Protein AF-A0A015KQP0-F1 (afdb_monomer_lite)

Sequence (176 aa):
MLIIQNNLFIWSESSEKIISKKFNELVLMDYIWSFLEREWGNSADKSILDSQTKFDEVSNKVVKTLINAGGILNDLSGNEPIALPHTLWFGILDLAQNLIQRSSRIATYGLCYYLAIESLNKAPSSFIQFKSTELLLHLYNIDSEMFSMIEIDFDQYTQKLSENNLEDVLENFETY

pLDDT: mean 72.87, std 18.33, range [37.19, 95.5]

Structure (mmCIF, N/CA/C/O backbone):
data_AF-A0A015KQP0-F1
#
_entry.id   AF-A0A015KQP0-F1
#
loop_
_atom_site.group_PDB
_atom_site.id
_atom_site.type_symbol
_atom_site.label_atom_id
_atom_site.label_alt_id
_atom_site.label_comp_id
_atom_site.label_asym_id
_atom_site.label_entity_id
_atom_site.label_seq_id
_atom_site.pdbx_PDB_ins_code
_atom_site.Cartn_x
_atom_site.Cartn_y
_atom_site.Cartn_z
_atom_site.occupancy
_atom_site.B_iso_or_equiv
_atom_site.auth_seq_id
_atom_site.auth_comp_id
_atom_site.auth_asym_id
_atom_site.auth_atom_id
_atom_site.pdbx_PDB_model_num
ATOM 1 N N . MET A 1 1 ? -5.383 16.919 -2.495 1.00 61.22 1 MET A N 1
ATOM 2 C CA . MET A 1 1 ? -5.307 15.625 -1.782 1.00 61.22 1 MET A CA 1
ATOM 3 C C . MET A 1 1 ? -5.194 15.806 -0.267 1.00 61.22 1 MET A C 1
ATOM 5 O O . MET A 1 1 ? -6.119 15.410 0.427 1.00 61.22 1 MET A O 1
ATOM 9 N N . LEU A 1 2 ? -4.168 16.509 0.236 1.00 66.62 2 LEU A N 1
ATOM 10 C CA . LEU A 1 2 ? -3.979 16.784 1.676 1.00 66.62 2 LEU A CA 1
ATOM 11 C C . LEU A 1 2 ? -5.188 17.448 2.368 1.00 66.62 2 LEU A C 1
ATOM 13 O O . LEU A 1 2 ? -5.508 17.107 3.497 1.00 66.62 2 LEU A O 1
ATOM 17 N N . ILE A 1 3 ? -5.908 18.348 1.685 1.00 72.75 3 ILE A N 1
ATOM 18 C CA . ILE A 1 3 ? -7.107 19.009 2.241 1.00 72.75 3 ILE A CA 1
ATOM 19 C C . ILE A 1 3 ? -8.248 18.006 2.486 1.00 72.75 3 ILE A C 1
ATOM 21 O O . ILE A 1 3 ? -8.911 18.065 3.518 1.00 72.75 3 ILE A O 1
ATOM 25 N N . ILE A 1 4 ? -8.461 17.066 1.559 1.00 71.56 4 ILE A N 1
ATOM 26 C CA . ILE A 1 4 ? -9.509 16.039 1.675 1.00 71.56 4 ILE A CA 1
ATOM 27 C C . ILE A 1 4 ? -9.169 15.094 2.828 1.00 71.56 4 ILE A C 1
ATOM 29 O O . ILE A 1 4 ? -10.005 14.855 3.694 1.00 71.56 4 ILE A O 1
ATOM 33 N N . GLN A 1 5 ? -7.917 14.637 2.885 1.00 75.12 5 GLN A N 1
ATOM 34 C CA . GLN A 1 5 ? -7.402 13.826 3.984 1.00 75.12 5 GLN A CA 1
ATOM 35 C C . GLN A 1 5 ? -7.560 14.543 5.335 1.00 75.12 5 GLN A C 1
ATOM 37 O O . GLN A 1 5 ? -8.094 13.966 6.278 1.00 75.12 5 GLN A O 1
ATOM 42 N N . ASN A 1 6 ? -7.143 15.808 5.428 1.00 80.69 6 ASN A N 1
ATOM 43 C CA . ASN A 1 6 ? -7.242 16.603 6.650 1.00 80.69 6 ASN A CA 1
ATOM 44 C C . ASN A 1 6 ? -8.693 16.721 7.136 1.00 80.69 6 ASN A C 1
ATOM 46 O O . ASN A 1 6 ? -8.975 16.461 8.303 1.00 80.69 6 ASN A O 1
ATOM 50 N N . ASN A 1 7 ? -9.623 17.039 6.234 1.00 81.19 7 ASN A N 1
ATOM 51 C CA . ASN A 1 7 ? -11.040 17.150 6.575 1.00 81.19 7 ASN A CA 1
ATOM 52 C C . ASN A 1 7 ? -11.624 15.810 7.035 1.00 81.19 7 ASN A C 1
ATOM 54 O O . ASN A 1 7 ? -12.324 15.767 8.044 1.00 81.19 7 ASN A O 1
ATOM 58 N N . LEU A 1 8 ? -11.297 14.711 6.350 1.00 82.69 8 LEU A N 1
ATOM 59 C CA . LEU A 1 8 ? -11.762 13.380 6.736 1.00 82.69 8 LEU A CA 1
ATOM 60 C C . LEU A 1 8 ? -11.218 12.949 8.103 1.00 82.69 8 LEU A C 1
ATOM 62 O O . LEU A 1 8 ? -11.961 12.382 8.907 1.00 82.69 8 LEU A O 1
ATOM 66 N N . PHE A 1 9 ? -9.957 13.264 8.413 1.00 83.44 9 PHE A N 1
ATOM 67 C CA . PHE A 1 9 ? -9.409 13.011 9.743 1.00 83.44 9 PHE A CA 1
ATOM 68 C C . PHE A 1 9 ? -10.109 13.833 10.812 1.00 83.44 9 PHE A C 1
ATOM 70 O O . PHE A 1 9 ? -10.555 13.240 11.791 1.00 83.44 9 PHE A O 1
ATOM 77 N N . ILE A 1 10 ? -10.290 15.140 10.599 1.00 83.81 10 ILE A N 1
ATOM 78 C CA . ILE A 1 10 ? -11.032 16.006 11.525 1.00 83.81 10 ILE A CA 1
ATOM 79 C C . ILE A 1 10 ? -12.429 15.435 11.776 1.00 83.81 10 ILE A C 1
ATOM 81 O O . ILE A 1 10 ? -12.833 15.299 12.925 1.00 83.81 10 ILE A O 1
ATOM 85 N N . TRP A 1 11 ? -13.153 15.035 10.731 1.00 84.56 11 TRP A N 1
ATOM 86 C CA . TRP A 1 11 ? -14.498 14.471 10.869 1.00 84.56 11 TRP A CA 1
ATOM 87 C C . TRP A 1 11 ? -14.529 13.112 11.571 1.00 84.56 11 TRP A C 1
ATOM 89 O O . TRP A 1 11 ? -15.539 12.770 12.184 1.00 84.56 11 TRP A O 1
ATOM 99 N N . SER A 1 12 ? -13.451 12.332 11.483 1.00 85.38 12 SER A N 1
ATOM 100 C CA . SER A 1 12 ? -13.376 11.008 12.107 1.00 85.38 12 SER A CA 1
ATOM 101 C C . SER A 1 12 ? -12.821 11.001 13.533 1.00 85.38 12 SER A C 1
ATOM 103 O O . SER A 1 12 ? -13.163 10.117 14.320 1.00 85.38 12 SER A O 1
ATOM 105 N N . GLU A 1 13 ? -11.964 11.966 13.868 1.00 84.31 13 GLU A N 1
ATOM 106 C CA . GLU A 1 13 ? -11.242 12.046 15.142 1.00 84.31 13 GLU A CA 1
ATOM 107 C C . GLU A 1 13 ? -11.765 13.153 16.066 1.00 84.31 13 GLU A C 1
ATOM 109 O O . GLU A 1 13 ? -11.395 13.183 17.240 1.00 84.31 13 GLU A O 1
ATOM 114 N N . SER A 1 14 ? -12.645 14.039 15.581 1.00 82.94 14 SER A N 1
ATOM 115 C CA . SER A 1 14 ? -13.327 15.015 16.433 1.00 82.94 14 SER A CA 1
ATOM 116 C C . SER A 1 14 ? -14.170 14.328 17.509 1.00 82.94 14 SER A C 1
ATOM 118 O O . SER A 1 14 ? -14.595 13.178 17.373 1.00 82.94 14 SER A O 1
ATOM 120 N N . SER A 1 15 ? -14.464 15.060 18.584 1.00 73.31 15 SER A N 1
ATOM 121 C CA . SER A 1 15 ? -15.369 14.605 19.646 1.00 73.31 15 SER A CA 1
ATOM 122 C C . SER A 1 15 ? -16.755 14.220 19.120 1.00 73.31 15 SER A C 1
ATOM 124 O O . SER A 1 15 ? -17.385 13.319 19.668 1.00 73.31 15 SER A O 1
ATOM 126 N N . GLU A 1 16 ? -17.203 14.873 18.046 1.00 78.12 16 GLU A N 1
ATOM 127 C CA . GLU A 1 16 ? -18.484 14.619 17.384 1.00 78.12 16 GLU A CA 1
ATOM 128 C C . GLU A 1 16 ? -18.489 13.315 16.571 1.00 78.12 16 GLU A C 1
ATOM 130 O O . GLU A 1 16 ? -19.558 12.743 16.374 1.00 78.12 16 GLU A O 1
ATOM 135 N N . LYS A 1 17 ? -17.315 12.822 16.132 1.00 81.50 17 LYS A N 1
ATOM 136 C CA . LYS A 1 17 ? -17.145 11.604 15.310 1.00 81.50 17 LYS A CA 1
ATOM 137 C C . LYS A 1 17 ? -18.164 11.518 14.170 1.00 81.50 17 LYS A C 1
ATOM 139 O O . LYS A 1 17 ? -18.856 10.510 14.017 1.00 81.50 17 LYS A O 1
ATOM 144 N N . ILE A 1 18 ? -18.234 12.586 13.374 1.00 86.31 18 ILE A N 1
ATOM 145 C CA . ILE A 1 18 ? -19.171 12.758 12.250 1.00 86.31 18 ILE A CA 1
ATOM 146 C C . ILE A 1 18 ? -19.153 11.531 11.326 1.00 86.31 18 ILE A C 1
ATOM 148 O O . ILE A 1 18 ? -20.200 11.084 10.860 1.00 86.31 18 ILE A O 1
ATOM 152 N N . ILE A 1 19 ? -17.970 10.952 11.098 1.00 87.81 19 ILE A N 1
ATOM 153 C CA . ILE A 1 19 ? -17.812 9.663 10.419 1.00 87.81 19 ILE A CA 1
ATOM 154 C C . ILE A 1 19 ? -16.977 8.701 11.264 1.00 87.81 19 ILE A C 1
ATOM 156 O O . ILE A 1 19 ? -16.113 9.101 12.040 1.00 87.81 19 ILE A O 1
ATOM 160 N N . SER A 1 20 ? -17.184 7.395 11.092 1.00 87.81 20 SER A N 1
ATOM 161 C CA . SER A 1 20 ? -16.323 6.417 11.763 1.00 87.81 20 SER A CA 1
ATOM 162 C C . SER A 1 20 ? -14.916 6.405 11.150 1.00 87.81 20 SER A C 1
ATOM 164 O O . SER A 1 20 ? -14.760 6.498 9.932 1.00 87.81 20 SER A O 1
ATOM 166 N N . LYS A 1 21 ? -13.886 6.159 11.972 1.00 86.81 21 LYS A N 1
ATOM 167 C CA . LYS A 1 21 ? -12.508 5.931 11.494 1.00 86.81 21 LYS A CA 1
ATOM 168 C C . LYS A 1 21 ? -12.426 4.812 10.441 1.00 86.81 21 LYS A C 1
ATOM 170 O O . LYS A 1 21 ? -11.626 4.886 9.521 1.00 86.81 21 LYS A O 1
ATOM 175 N N . LYS A 1 22 ? -13.324 3.814 10.520 1.00 88.25 22 LYS A N 1
ATOM 176 C CA . LYS A 1 22 ? -13.441 2.742 9.512 1.00 88.25 22 LYS A CA 1
ATOM 177 C C . LYS A 1 22 ? -13.783 3.289 8.144 1.00 88.25 22 LYS A C 1
ATOM 179 O O . LYS A 1 22 ? -13.180 2.902 7.155 1.00 88.25 22 LYS A O 1
ATOM 184 N N . PHE A 1 23 ? -14.810 4.121 8.126 1.00 87.19 23 PHE A N 1
ATOM 185 C CA . PHE A 1 23 ? -15.341 4.677 6.906 1.00 87.19 23 PHE A CA 1
ATOM 186 C C . PHE A 1 23 ? -14.345 5.656 6.284 1.00 87.19 23 PHE A C 1
ATOM 188 O O . PHE A 1 23 ? -14.120 5.588 5.086 1.00 87.19 23 PHE A O 1
ATOM 195 N N . ASN A 1 24 ? -13.675 6.471 7.105 1.00 88.00 24 ASN A N 1
ATOM 196 C CA . ASN A 1 24 ? -12.580 7.331 6.654 1.00 88.00 24 ASN A CA 1
ATOM 197 C C . ASN A 1 24 ? -11.473 6.529 5.939 1.00 88.00 24 ASN A C 1
ATOM 199 O O . ASN A 1 24 ? -11.171 6.803 4.781 1.00 88.00 24 ASN A O 1
ATOM 203 N N . GLU A 1 25 ? -10.918 5.504 6.597 1.00 89.31 25 GLU A N 1
ATOM 204 C CA . GLU A 1 25 ? -9.845 4.684 6.012 1.00 89.31 25 GLU A CA 1
ATOM 205 C C . GLU A 1 25 ? -10.276 4.023 4.690 1.00 89.31 25 GLU A C 1
ATOM 207 O O . GLU A 1 25 ? -9.509 4.025 3.733 1.00 89.31 25 GLU A O 1
ATOM 212 N N . LEU A 1 26 ? -11.518 3.531 4.600 1.00 89.50 26 LEU A N 1
ATOM 213 C CA . LEU A 1 26 ? -12.058 2.949 3.365 1.00 89.50 26 LEU A CA 1
ATOM 214 C C . LEU A 1 26 ? -12.197 3.974 2.234 1.00 89.50 26 LEU A C 1
ATOM 216 O O . LEU A 1 26 ? -11.790 3.687 1.115 1.00 89.50 26 LEU A O 1
ATOM 220 N N . VAL A 1 27 ? -12.741 5.162 2.516 1.00 87.38 27 VAL A N 1
ATOM 221 C CA . VAL A 1 27 ? -12.906 6.227 1.511 1.00 87.38 27 VAL A CA 1
ATOM 222 C C . VAL A 1 27 ? -11.551 6.697 0.985 1.00 87.38 27 VAL A C 1
ATOM 224 O O . VAL A 1 27 ? -11.400 6.925 -0.214 1.00 87.38 27 VAL A O 1
ATOM 227 N N . LEU A 1 28 ? -10.555 6.825 1.866 1.00 87.44 28 LEU A N 1
ATOM 228 C CA . LEU A 1 28 ? -9.203 7.189 1.451 1.00 87.44 28 LEU A CA 1
ATOM 229 C C . LEU A 1 28 ? -8.576 6.104 0.572 1.00 87.44 28 LEU A C 1
ATOM 231 O O . LEU A 1 28 ? -8.013 6.441 -0.465 1.00 87.44 28 LEU A O 1
ATOM 235 N N . MET A 1 29 ? -8.713 4.828 0.937 1.00 89.94 29 MET A N 1
ATOM 236 C CA . MET A 1 29 ? -8.199 3.721 0.125 1.00 89.94 29 MET A CA 1
ATOM 237 C C . MET A 1 29 ? -8.863 3.627 -1.245 1.00 89.94 29 MET A C 1
ATOM 239 O O . MET A 1 29 ? -8.167 3.472 -2.242 1.00 89.94 29 MET A O 1
ATOM 243 N N . ASP A 1 30 ? -10.184 3.768 -1.306 1.00 87.62 30 ASP A N 1
ATOM 244 C CA . ASP A 1 30 ? -10.941 3.721 -2.559 1.00 87.62 30 ASP A CA 1
ATOM 245 C C . ASP A 1 30 ? -10.519 4.843 -3.519 1.00 87.62 30 ASP A C 1
ATOM 247 O O . ASP A 1 30 ? -10.274 4.613 -4.705 1.00 87.62 30 ASP A O 1
ATOM 251 N N . TYR A 1 31 ? -10.331 6.054 -2.985 1.00 85.19 31 TYR A N 1
ATOM 252 C CA . TYR A 1 31 ? -9.824 7.188 -3.752 1.00 85.19 31 TYR A CA 1
ATOM 253 C C . TYR A 1 31 ? -8.390 6.959 -4.250 1.00 85.19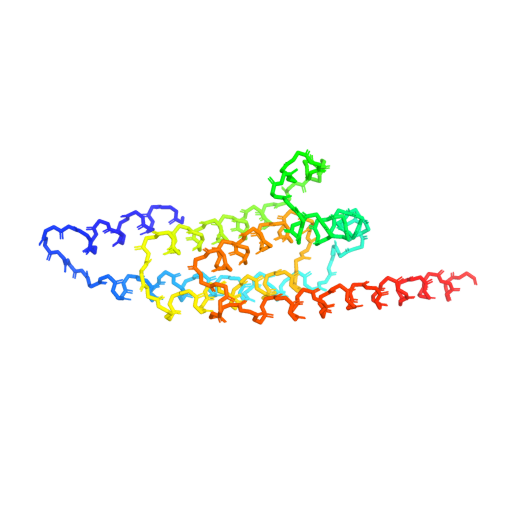 31 TYR A C 1
ATOM 255 O O . TYR A 1 31 ? -8.099 7.202 -5.422 1.00 85.19 31 TYR A O 1
ATOM 263 N N . ILE A 1 32 ? -7.500 6.496 -3.363 1.00 87.31 32 ILE A N 1
ATOM 264 C CA . ILE A 1 32 ? -6.099 6.181 -3.678 1.00 87.31 32 ILE A CA 1
ATOM 265 C C . ILE A 1 32 ? -6.026 5.158 -4.814 1.00 87.31 32 ILE A C 1
ATOM 267 O O . ILE A 1 32 ? -5.345 5.396 -5.813 1.00 87.31 32 ILE A O 1
ATOM 271 N N . TRP A 1 33 ? -6.760 4.055 -4.674 1.00 87.25 33 TRP A N 1
ATOM 272 C CA . TRP A 1 33 ? -6.776 2.966 -5.642 1.00 87.25 33 TRP A CA 1
ATOM 273 C C . TRP A 1 33 ? -7.322 3.422 -6.994 1.00 87.25 33 TRP A C 1
ATOM 275 O O . TRP A 1 33 ? -6.658 3.263 -8.015 1.00 87.25 33 TRP A O 1
ATOM 285 N N . SER A 1 34 ? -8.482 4.084 -6.993 1.00 84.31 34 SER A N 1
ATOM 286 C CA . SER A 1 34 ? -9.136 4.578 -8.212 1.00 84.31 34 SER A CA 1
ATOM 287 C C . SER A 1 34 ? -8.265 5.541 -9.014 1.00 84.31 34 SER A C 1
ATOM 289 O O . SER A 1 34 ? -8.389 5.625 -10.237 1.00 84.31 34 SER A O 1
ATOM 291 N N . PHE A 1 35 ? -7.426 6.328 -8.338 1.00 82.88 35 PHE A N 1
ATOM 292 C CA . PHE A 1 35 ? -6.498 7.223 -9.013 1.00 82.88 35 PHE A CA 1
ATOM 293 C C . PHE A 1 35 ? -5.334 6.447 -9.635 1.00 82.88 35 PHE A C 1
ATOM 295 O O . PHE A 1 35 ? -5.052 6.623 -10.819 1.00 82.88 35 PHE A O 1
ATOM 302 N N . LEU A 1 36 ? -4.675 5.584 -8.857 1.00 82.38 36 LEU A N 1
ATOM 303 C CA . LEU A 1 36 ? -3.500 4.854 -9.333 1.00 82.38 36 LEU A CA 1
ATOM 304 C C . LEU A 1 36 ? -3.829 3.863 -10.440 1.00 82.38 36 LEU A C 1
ATOM 306 O O . LEU A 1 36 ? -3.066 3.763 -11.393 1.00 82.38 36 LEU A O 1
ATOM 310 N N . GLU A 1 37 ? -4.993 3.223 -10.390 1.00 83.56 37 GLU A N 1
ATOM 311 C CA . GLU A 1 37 ? -5.466 2.357 -11.469 1.00 83.56 37 GLU A CA 1
ATOM 312 C C . GLU A 1 37 ? -5.521 3.089 -12.822 1.00 83.56 37 GLU A C 1
ATOM 314 O O . GLU A 1 37 ? -5.150 2.526 -13.852 1.00 83.56 37 GLU A O 1
ATOM 319 N N . ARG A 1 38 ? -5.904 4.374 -12.826 1.00 78.38 38 ARG A N 1
ATOM 320 C CA . ARG A 1 38 ? -5.912 5.202 -14.043 1.00 78.38 38 ARG A CA 1
ATOM 321 C C . ARG A 1 38 ? -4.508 5.577 -14.494 1.00 78.38 38 ARG A C 1
ATOM 323 O O . ARG A 1 38 ? -4.229 5.521 -15.686 1.00 78.38 38 ARG A O 1
ATOM 330 N N . GLU A 1 39 ? -3.641 5.971 -13.566 1.00 72.06 39 GLU A N 1
ATOM 331 C CA . GLU A 1 39 ? -2.263 6.348 -13.900 1.00 72.06 39 GLU A CA 1
ATOM 332 C C . GLU A 1 39 ? -1.460 5.157 -14.428 1.00 72.06 39 GLU A C 1
ATOM 334 O O . GLU A 1 39 ? -0.754 5.293 -15.425 1.00 72.06 39 GLU A O 1
ATOM 339 N N . TRP A 1 40 ? -1.634 3.976 -13.834 1.00 75.81 40 TRP A N 1
ATOM 340 C CA . TRP A 1 40 ? -1.037 2.728 -14.308 1.00 75.81 40 TRP A CA 1
ATOM 341 C C . TRP A 1 40 ? -1.445 2.385 -15.738 1.00 75.81 40 TRP A C 1
ATOM 343 O O . TRP A 1 40 ? -0.602 1.968 -16.530 1.00 75.81 40 TRP A O 1
ATOM 353 N N . GLY A 1 41 ? -2.717 2.590 -16.090 1.00 67.69 41 GLY A N 1
ATOM 354 C CA . GLY A 1 41 ? -3.197 2.390 -17.458 1.00 67.69 41 GLY A CA 1
ATOM 355 C C . GLY A 1 41 ? -2.542 3.322 -18.485 1.00 67.69 41 GLY A C 1
ATOM 356 O O . GLY A 1 41 ? -2.469 2.969 -19.656 1.00 67.69 41 GLY A O 1
ATOM 357 N N . ASN A 1 42 ? -2.034 4.481 -18.055 1.00 61.53 42 ASN A N 1
ATOM 358 C CA . ASN A 1 42 ? -1.416 5.483 -18.928 1.00 61.53 42 ASN A CA 1
ATOM 359 C C . ASN A 1 42 ? 0.120 5.367 -19.005 1.00 61.53 42 ASN A C 1
ATOM 361 O O . ASN A 1 42 ? 0.721 5.900 -19.939 1.00 61.53 42 ASN A O 1
ATOM 365 N N . SER A 1 43 ? 0.771 4.723 -18.026 1.00 57.00 43 SER A N 1
ATOM 366 C CA . SER A 1 43 ? 2.239 4.633 -17.929 1.00 57.00 43 SER A CA 1
ATOM 367 C C . SER A 1 43 ? 2.856 3.415 -18.621 1.00 57.00 43 SER A C 1
ATOM 369 O O . SER A 1 43 ? 4.071 3.394 -18.804 1.00 57.00 43 SER A O 1
ATOM 371 N N . ALA A 1 44 ? 2.049 2.427 -19.024 1.00 52.84 44 ALA A N 1
ATOM 372 C CA . ALA A 1 44 ? 2.518 1.202 -19.680 1.00 52.84 44 ALA A CA 1
ATOM 373 C C . ALA A 1 44 ? 3.237 1.440 -21.027 1.00 52.84 44 ALA A C 1
ATOM 375 O O . ALA A 1 44 ? 3.942 0.556 -21.500 1.00 52.84 44 ALA A O 1
ATOM 376 N N . ASP A 1 45 ? 3.126 2.639 -21.609 1.00 46.81 45 ASP A N 1
ATOM 377 C CA . ASP A 1 45 ? 3.578 2.903 -22.976 1.00 46.81 45 ASP A CA 1
ATOM 378 C C . ASP A 1 45 ? 4.926 3.649 -23.116 1.00 46.81 45 ASP A C 1
ATOM 380 O O . ASP A 1 45 ? 5.308 3.903 -24.260 1.00 46.81 45 ASP A O 1
ATOM 384 N N . LYS A 1 46 ? 5.646 4.093 -22.052 1.00 50.12 46 LYS A N 1
ATOM 385 C CA . LYS A 1 46 ? 6.662 5.158 -22.307 1.00 50.12 46 LYS A CA 1
ATOM 386 C C . LYS A 1 46 ? 7.977 5.364 -21.537 1.00 50.12 46 LYS A C 1
ATOM 388 O O . LYS A 1 46 ? 8.733 6.196 -22.034 1.00 50.12 46 LYS A O 1
ATOM 393 N N . SER A 1 47 ? 8.329 4.746 -20.405 1.00 46.81 47 SER A N 1
ATOM 394 C CA . SER A 1 47 ? 9.524 5.259 -19.671 1.00 46.81 47 SER A CA 1
ATOM 395 C C . SER A 1 47 ? 10.384 4.265 -18.900 1.00 46.81 47 SER A C 1
ATOM 397 O O . SER A 1 47 ? 11.158 4.668 -18.039 1.00 46.81 47 SER A O 1
ATOM 399 N N . ILE A 1 48 ? 10.277 2.981 -19.204 1.00 51.41 48 ILE A N 1
ATOM 400 C CA . ILE A 1 48 ? 10.827 1.924 -18.355 1.00 51.41 48 ILE A CA 1
ATOM 401 C C . ILE A 1 48 ? 12.379 1.843 -18.420 1.00 51.41 48 ILE A C 1
ATOM 403 O O . ILE A 1 48 ? 13.024 1.579 -17.409 1.00 51.41 48 ILE A O 1
ATOM 407 N N . LEU A 1 49 ? 12.996 2.210 -19.550 1.00 44.34 49 LEU A N 1
ATOM 408 C CA . LEU A 1 49 ? 14.371 1.807 -19.889 1.00 44.34 49 LEU A CA 1
ATOM 409 C C . LEU A 1 49 ? 15.525 2.520 -19.133 1.00 44.34 49 LEU A C 1
ATOM 411 O O . LEU A 1 49 ? 16.507 1.879 -18.771 1.00 44.34 49 LEU A O 1
ATOM 415 N N . ASP A 1 50 ? 15.456 3.835 -18.873 1.00 42.97 50 ASP A N 1
ATOM 416 C CA . ASP A 1 50 ? 16.628 4.589 -18.349 1.00 42.97 50 ASP A CA 1
ATOM 417 C C . ASP A 1 50 ? 16.713 4.635 -16.807 1.00 42.97 50 ASP A C 1
ATOM 419 O O . ASP A 1 50 ? 17.784 4.833 -16.228 1.00 42.97 50 ASP A O 1
ATOM 423 N N . SER A 1 51 ? 15.587 4.419 -16.120 1.00 50.75 51 SER A N 1
ATOM 424 C CA . SER A 1 51 ? 15.520 4.406 -14.651 1.00 50.75 51 SER A CA 1
ATOM 425 C C . SER A 1 51 ? 15.758 3.026 -14.032 1.00 50.75 51 SER A C 1
ATOM 427 O O . SER A 1 51 ? 16.124 2.933 -12.860 1.00 50.75 51 SER A O 1
ATOM 429 N N . GLN A 1 52 ? 15.559 1.957 -14.808 1.00 51.97 52 GLN A N 1
ATOM 430 C CA . GLN A 1 52 ? 15.707 0.574 -14.350 1.00 51.97 52 GLN A CA 1
ATOM 431 C C . GLN A 1 52 ? 17.157 0.219 -14.035 1.00 51.97 52 GLN A C 1
ATOM 433 O O . GLN A 1 52 ? 17.458 -0.176 -12.916 1.00 51.97 52 GLN A O 1
ATOM 438 N N . THR A 1 53 ? 18.086 0.468 -14.962 1.00 50.91 53 THR A N 1
ATOM 439 C CA . THR A 1 53 ? 19.502 0.088 -14.790 1.00 50.91 53 THR A CA 1
ATOM 440 C C . THR A 1 53 ? 20.148 0.685 -13.532 1.00 50.91 53 THR A C 1
ATOM 442 O O . THR A 1 53 ? 20.932 0.018 -12.857 1.00 50.91 53 THR A O 1
ATOM 445 N N . LYS A 1 54 ? 19.780 1.919 -13.161 1.00 52.69 54 LYS A N 1
ATOM 446 C CA . LYS A 1 54 ? 20.247 2.578 -11.927 1.00 52.69 54 LYS A CA 1
ATOM 447 C C . LYS A 1 54 ? 19.599 1.996 -10.674 1.00 52.69 54 LYS A C 1
ATOM 449 O O . LYS A 1 54 ? 20.260 1.881 -9.642 1.00 52.69 54 LYS A O 1
ATOM 454 N N . PHE A 1 55 ? 18.317 1.642 -10.739 1.00 52.38 55 PHE A N 1
ATOM 455 C CA . PHE A 1 55 ? 17.639 1.026 -9.606 1.00 52.38 55 PHE A CA 1
ATOM 456 C C . PHE A 1 55 ? 18.107 -0.408 -9.375 1.00 52.38 55 PHE A C 1
ATOM 458 O O . PHE A 1 55 ? 18.202 -0.806 -8.227 1.00 52.38 55 PHE A O 1
ATOM 465 N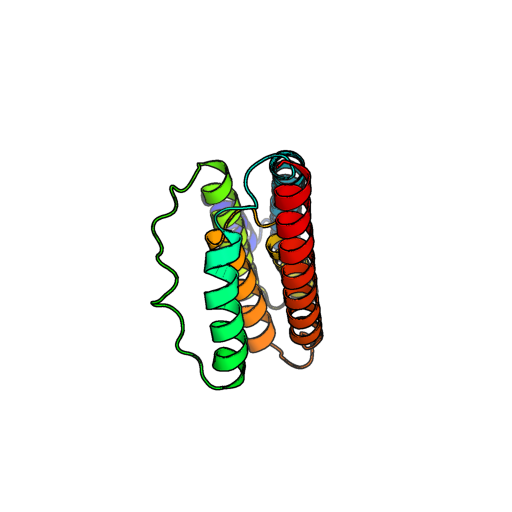 N . ASP A 1 56 ? 18.474 -1.167 -10.402 1.00 51.78 56 ASP A N 1
ATOM 466 C CA . ASP A 1 56 ? 18.940 -2.554 -10.265 1.00 51.78 56 ASP A CA 1
ATOM 467 C C . ASP A 1 56 ? 20.241 -2.658 -9.468 1.00 51.78 56 ASP A C 1
ATOM 469 O O . ASP A 1 56 ? 20.399 -3.539 -8.614 1.00 51.78 56 ASP A O 1
ATOM 473 N N . GLU A 1 57 ? 21.166 -1.728 -9.711 1.00 55.97 57 GLU A N 1
ATOM 474 C CA . GLU A 1 57 ? 22.415 -1.609 -8.960 1.00 55.97 57 GLU A CA 1
ATOM 475 C C . GLU A 1 57 ? 22.137 -1.254 -7.491 1.00 55.97 57 GLU A C 1
ATOM 477 O O . GLU A 1 57 ? 22.695 -1.857 -6.566 1.00 55.97 57 GLU A O 1
ATOM 482 N N . VAL A 1 58 ? 21.209 -0.320 -7.270 1.00 51.41 58 VAL A N 1
ATOM 483 C CA . VAL A 1 58 ? 20.799 0.123 -5.937 1.00 51.41 58 VAL A CA 1
ATOM 484 C C . VAL A 1 58 ? 20.000 -0.958 -5.210 1.00 51.41 58 VAL A C 1
ATOM 486 O O . VAL A 1 58 ? 20.277 -1.206 -4.048 1.00 51.41 58 VAL A O 1
ATOM 489 N N . SER A 1 59 ? 19.076 -1.652 -5.868 1.00 49.78 59 SER A N 1
ATOM 490 C CA . SER A 1 59 ? 18.181 -2.674 -5.316 1.00 49.78 59 SER A CA 1
ATOM 491 C C . SER A 1 59 ? 18.956 -3.917 -4.899 1.00 49.78 59 SER A C 1
ATOM 493 O O . SER A 1 59 ? 18.831 -4.367 -3.765 1.00 49.78 59 SER A O 1
ATOM 495 N N . ASN A 1 60 ? 19.867 -4.417 -5.741 1.00 54.28 60 ASN A N 1
ATOM 496 C CA . ASN A 1 60 ? 20.733 -5.541 -5.370 1.00 54.28 60 ASN A CA 1
ATOM 497 C C . ASN A 1 60 ? 21.637 -5.214 -4.176 1.00 54.28 60 ASN A C 1
ATOM 499 O O . ASN A 1 60 ? 21.939 -6.088 -3.357 1.00 54.28 60 ASN A O 1
ATOM 503 N N . LYS A 1 61 ? 22.072 -3.956 -4.057 1.00 53.19 61 LYS A N 1
ATOM 504 C CA . LYS A 1 61 ? 22.801 -3.462 -2.887 1.00 53.19 61 LYS A CA 1
ATOM 505 C C . LYS A 1 61 ? 21.854 -3.326 -1.693 1.00 53.19 61 LYS A C 1
ATOM 507 O O . LYS A 1 61 ? 22.227 -3.738 -0.600 1.00 53.19 61 LYS A O 1
ATOM 512 N N . VAL A 1 62 ? 20.634 -2.835 -1.912 1.00 50.59 62 VAL A N 1
ATOM 513 C CA . VAL A 1 62 ? 19.586 -2.560 -0.922 1.00 50.59 62 VAL A CA 1
ATOM 514 C C . VAL A 1 62 ? 19.027 -3.821 -0.293 1.00 50.59 62 VAL A C 1
ATOM 516 O O . VAL A 1 62 ? 19.027 -3.906 0.922 1.00 50.59 62 VAL A O 1
ATOM 519 N N . VAL A 1 63 ? 18.647 -4.832 -1.066 1.00 50.56 63 VAL A N 1
ATOM 520 C CA . VAL A 1 63 ? 18.182 -6.133 -0.566 1.00 50.56 63 VAL A CA 1
ATOM 521 C C . VAL A 1 63 ? 19.293 -6.812 0.240 1.00 50.56 63 VAL A C 1
ATOM 523 O O . VAL A 1 63 ? 19.077 -7.210 1.382 1.00 50.56 63 VAL A O 1
ATOM 526 N N . LYS A 1 64 ? 20.534 -6.832 -0.272 1.00 55.56 64 LYS A N 1
ATOM 527 C CA . LYS A 1 64 ? 21.687 -7.403 0.452 1.00 55.56 64 LYS A CA 1
ATOM 528 C C . LYS A 1 64 ? 22.067 -6.640 1.722 1.00 55.56 64 LYS A C 1
ATOM 530 O O . LYS A 1 64 ? 22.652 -7.241 2.621 1.00 55.56 64 LYS A O 1
ATOM 535 N N . THR A 1 65 ? 21.788 -5.339 1.806 1.00 41.75 65 THR A N 1
ATOM 536 C CA . THR A 1 65 ? 22.122 -4.522 2.985 1.00 41.75 65 THR A CA 1
ATOM 537 C C . THR A 1 65 ? 20.946 -4.314 3.934 1.00 41.75 65 THR A C 1
ATOM 539 O O . THR A 1 65 ? 21.196 -4.243 5.122 1.00 41.75 65 THR A O 1
ATOM 542 N N . LEU A 1 66 ? 19.682 -4.344 3.506 1.00 48.22 66 LEU A N 1
ATOM 543 C CA . LEU A 1 66 ? 18.498 -4.367 4.383 1.00 48.22 66 LEU A CA 1
ATOM 544 C C . LEU A 1 66 ? 18.390 -5.673 5.156 1.00 48.22 66 LEU A C 1
ATOM 546 O O . LEU A 1 66 ? 18.084 -5.640 6.343 1.00 48.22 66 LEU A O 1
ATOM 550 N N . ILE A 1 67 ? 18.734 -6.792 4.511 1.00 47.66 67 ILE A N 1
ATOM 551 C CA . ILE A 1 67 ? 18.888 -8.088 5.183 1.00 47.66 67 ILE A CA 1
ATOM 552 C C . ILE A 1 67 ? 20.006 -8.026 6.250 1.00 47.66 67 ILE A C 1
ATOM 554 O O . ILE A 1 67 ? 20.014 -8.838 7.169 1.00 47.66 67 ILE A O 1
ATOM 558 N N . ASN A 1 68 ? 20.921 -7.042 6.190 1.00 42.59 68 ASN A N 1
ATOM 559 C CA . ASN A 1 68 ? 22.111 -6.991 7.048 1.00 42.59 68 ASN A CA 1
ATOM 560 C C . ASN A 1 68 ? 22.266 -5.765 7.989 1.00 42.59 68 ASN A C 1
ATOM 562 O O . ASN A 1 68 ? 22.963 -5.920 8.986 1.00 42.59 68 ASN A O 1
ATOM 566 N N . ALA A 1 69 ? 21.674 -4.583 7.746 1.00 41.06 69 ALA A N 1
ATOM 567 C CA . ALA A 1 69 ? 21.560 -3.419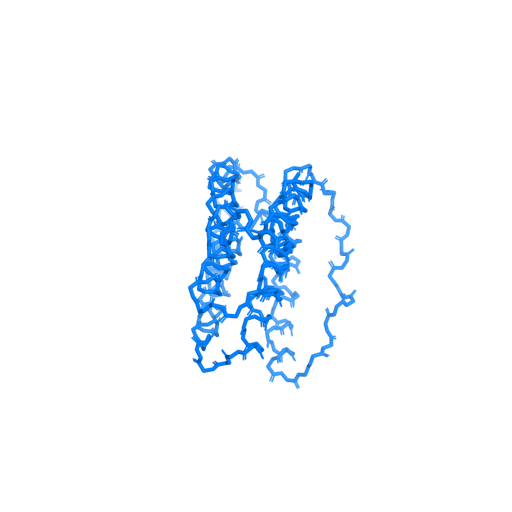 8.655 1.00 41.06 69 ALA A CA 1
ATOM 568 C C . ALA A 1 69 ? 21.006 -2.156 7.941 1.00 41.06 69 ALA A C 1
ATOM 570 O O . ALA A 1 69 ? 21.474 -1.761 6.874 1.00 41.06 69 ALA A O 1
ATOM 571 N N . GLY A 1 70 ? 20.063 -1.449 8.581 1.00 41.78 70 GLY A N 1
ATOM 572 C CA . GLY A 1 70 ? 19.385 -0.257 8.049 1.00 41.78 70 GLY A CA 1
ATOM 573 C C . GLY A 1 70 ? 20.245 1.011 7.892 1.00 41.78 70 GLY A C 1
ATOM 574 O O . GLY A 1 70 ? 20.410 1.770 8.846 1.00 41.78 70 GLY A O 1
ATOM 575 N N . GLY A 1 71 ? 20.712 1.306 6.670 1.00 43.09 71 GLY A N 1
ATOM 576 C CA . GLY A 1 71 ? 21.507 2.514 6.390 1.00 43.09 71 GLY A CA 1
ATOM 577 C C . GLY A 1 71 ? 21.622 2.943 4.919 1.00 43.09 71 GLY A C 1
ATOM 578 O O . GLY A 1 71 ? 22.735 3.167 4.457 1.00 43.09 71 GLY A O 1
ATOM 579 N N . ILE A 1 72 ? 20.514 3.067 4.169 1.00 40.34 72 ILE A N 1
ATOM 580 C CA . ILE A 1 72 ? 20.563 3.182 2.687 1.00 40.34 72 ILE A CA 1
ATOM 581 C C . ILE A 1 72 ? 19.935 4.459 2.098 1.00 40.34 72 ILE A C 1
ATOM 583 O O . ILE A 1 72 ? 19.714 4.565 0.899 1.00 40.34 72 ILE A O 1
ATOM 587 N N . LEU A 1 73 ? 19.650 5.480 2.901 1.00 42.03 73 LEU A N 1
ATOM 588 C CA . LEU A 1 73 ? 18.886 6.632 2.395 1.00 42.03 73 LEU A CA 1
ATOM 589 C C . LEU A 1 73 ? 19.688 7.627 1.526 1.00 42.03 73 LEU A C 1
ATOM 591 O O . LEU A 1 73 ? 19.079 8.480 0.890 1.00 42.03 73 LEU A O 1
ATOM 595 N N . ASN A 1 74 ? 21.022 7.533 1.445 1.00 40.44 74 ASN A N 1
ATOM 596 C CA . ASN A 1 74 ? 21.839 8.568 0.784 1.00 40.44 74 ASN A CA 1
ATOM 597 C C . ASN A 1 74 ? 22.158 8.336 -0.710 1.00 40.44 74 ASN A C 1
ATOM 599 O O . ASN A 1 74 ? 22.402 9.316 -1.410 1.00 40.44 74 ASN A O 1
ATOM 603 N N . ASP A 1 75 ? 22.133 7.098 -1.220 1.00 43.91 75 ASP A N 1
ATOM 604 C CA . ASP A 1 75 ? 22.587 6.783 -2.598 1.00 43.91 75 ASP A CA 1
ATOM 605 C C . ASP A 1 75 ? 21.486 6.951 -3.675 1.00 43.91 75 ASP A C 1
ATOM 607 O O . ASP A 1 75 ? 21.766 6.863 -4.867 1.00 43.91 75 ASP A O 1
ATOM 611 N N . LEU A 1 76 ? 20.235 7.223 -3.282 1.00 44.78 76 LEU A N 1
ATOM 612 C CA . LEU A 1 76 ? 19.057 7.217 -4.170 1.00 44.78 76 LEU A CA 1
ATOM 613 C C . LEU A 1 76 ? 18.670 8.573 -4.781 1.00 44.78 76 LEU A C 1
ATOM 615 O O . LEU A 1 76 ? 17.740 8.642 -5.577 1.00 44.78 76 LEU A O 1
ATOM 619 N N . SER A 1 77 ? 19.364 9.661 -4.440 1.00 42.59 77 SER A N 1
ATOM 620 C CA . SER A 1 77 ? 19.001 11.026 -4.875 1.00 42.59 77 SER A CA 1
ATOM 621 C C . SER A 1 77 ? 19.393 11.382 -6.325 1.00 42.59 77 SER A C 1
ATOM 623 O O . SER A 1 77 ? 19.575 12.552 -6.659 1.00 42.59 77 SER A O 1
ATOM 625 N N . GLY A 1 78 ? 19.528 10.386 -7.206 1.00 42.50 78 GLY A N 1
ATOM 626 C CA . GLY A 1 78 ? 19.913 10.567 -8.606 1.00 42.50 78 GLY A CA 1
ATOM 627 C C . GLY A 1 78 ? 18.913 11.421 -9.395 1.00 42.50 78 GLY A C 1
ATOM 628 O O . GLY A 1 78 ? 17.730 11.111 -9.461 1.00 42.50 78 GLY A O 1
ATOM 629 N N . ASN A 1 79 ? 19.426 12.502 -9.987 1.00 41.69 79 ASN A N 1
ATOM 630 C CA . ASN A 1 79 ? 18.731 13.580 -10.702 1.00 41.69 79 ASN A CA 1
ATOM 631 C C . ASN A 1 79 ? 17.871 13.143 -11.917 1.00 41.69 79 ASN A C 1
ATOM 633 O O . ASN A 1 79 ? 18.204 13.468 -13.057 1.00 41.69 79 ASN A O 1
ATOM 637 N N . GLU A 1 80 ? 16.752 12.454 -11.703 1.00 47.69 80 GLU A N 1
ATOM 638 C CA . GLU A 1 80 ? 15.724 12.247 -12.734 1.00 47.69 80 GLU A CA 1
ATOM 639 C C . GLU A 1 80 ? 14.703 13.403 -12.716 1.00 47.69 80 GLU A C 1
ATOM 641 O O . GLU A 1 80 ? 14.206 13.777 -11.648 1.00 47.69 80 GLU A O 1
ATOM 646 N N . PRO A 1 81 ? 14.380 14.020 -13.870 1.00 41.56 81 PRO A N 1
ATOM 647 C CA . PRO A 1 81 ? 13.389 15.086 -13.925 1.00 41.56 81 PRO A CA 1
ATOM 648 C C . PRO A 1 81 ? 12.013 14.529 -13.549 1.00 41.56 81 PRO A C 1
ATOM 650 O O . PRO A 1 81 ? 11.416 13.738 -14.276 1.00 41.56 81 PRO A O 1
ATOM 653 N N . ILE A 1 82 ? 11.510 14.957 -12.391 1.00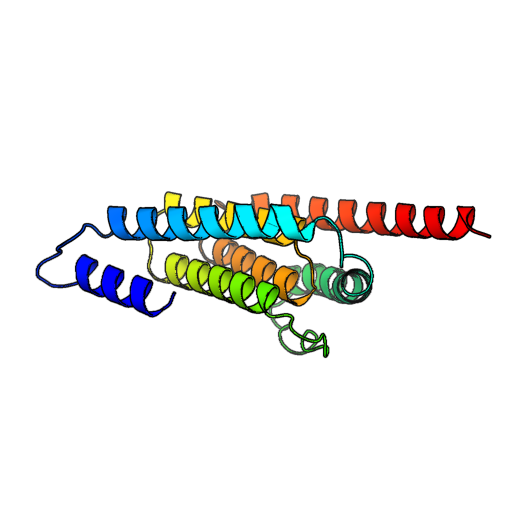 50.09 82 ILE A N 1
ATOM 654 C CA . ILE A 1 82 ? 10.237 14.504 -11.831 1.00 50.09 82 ILE A CA 1
ATOM 655 C C . ILE A 1 82 ? 9.097 15.027 -12.717 1.00 50.09 82 ILE A C 1
ATOM 657 O O . ILE A 1 82 ? 8.668 16.177 -12.594 1.00 50.09 82 ILE A O 1
ATOM 661 N N . ALA A 1 83 ? 8.607 14.202 -13.644 1.00 52.59 83 ALA A N 1
ATOM 662 C CA . ALA A 1 83 ? 7.400 14.528 -14.391 1.00 52.59 83 ALA A CA 1
ATOM 663 C C . ALA A 1 83 ? 6.195 14.573 -13.433 1.00 52.59 83 ALA A C 1
ATOM 665 O O . ALA A 1 83 ? 6.072 13.758 -12.518 1.00 52.59 83 ALA A O 1
ATOM 666 N N . LEU A 1 84 ? 5.287 15.527 -13.659 1.00 49.91 84 LEU A N 1
ATOM 667 C CA . LEU A 1 84 ? 4.133 15.811 -12.794 1.00 49.91 84 LEU A CA 1
ATOM 668 C C . LEU A 1 84 ? 3.285 14.572 -12.396 1.00 49.91 84 LEU A C 1
ATOM 670 O O . LEU A 1 84 ? 2.859 14.522 -11.238 1.00 49.91 84 LEU A O 1
ATOM 674 N N . PRO A 1 85 ? 3.058 13.565 -13.271 1.00 57.56 85 PRO A N 1
ATOM 675 C CA . PRO A 1 85 ? 2.333 12.343 -12.901 1.00 57.56 85 PRO A CA 1
ATOM 676 C C . PRO A 1 85 ? 3.042 11.515 -11.815 1.00 57.56 85 PRO A C 1
ATOM 678 O O . PRO A 1 85 ? 2.403 11.036 -10.877 1.00 57.56 85 PRO A O 1
ATOM 681 N N . HIS A 1 86 ? 4.375 11.419 -11.868 1.00 66.38 86 HIS A N 1
ATOM 682 C CA . HIS A 1 86 ? 5.168 10.685 -10.874 1.00 66.38 86 HIS A CA 1
ATOM 683 C C . HIS A 1 86 ? 5.143 11.377 -9.508 1.00 66.38 86 HIS A C 1
ATOM 685 O O . HIS A 1 86 ? 5.073 10.709 -8.480 1.00 66.38 86 HIS A O 1
ATOM 691 N N . THR A 1 87 ? 5.102 12.713 -9.472 1.00 71.69 87 THR A N 1
ATOM 692 C CA . THR A 1 87 ? 4.946 13.465 -8.215 1.00 71.69 87 THR A CA 1
ATOM 693 C C . THR A 1 87 ? 3.640 13.119 -7.502 1.00 71.69 87 THR A C 1
ATOM 695 O O . THR A 1 87 ? 3.607 13.007 -6.276 1.00 71.69 87 THR A O 1
ATOM 698 N N . LEU A 1 88 ? 2.547 12.954 -8.254 1.00 79.81 88 LEU A N 1
ATOM 699 C CA . LEU A 1 88 ? 1.237 12.679 -7.669 1.00 79.81 88 LEU A CA 1
ATOM 700 C C . LEU A 1 88 ? 1.125 11.231 -7.181 1.00 79.81 88 LEU A C 1
ATOM 702 O O . LEU A 1 88 ? 0.643 11.015 -6.070 1.00 79.81 88 LEU A O 1
ATOM 706 N N . TRP A 1 89 ? 1.638 10.264 -7.946 1.00 84.56 89 TRP A N 1
ATOM 707 C CA . TRP A 1 89 ? 1.753 8.875 -7.490 1.00 84.56 89 TRP A CA 1
ATOM 708 C C . TRP A 1 89 ? 2.608 8.779 -6.222 1.00 84.56 89 TRP A C 1
ATOM 710 O O . TRP A 1 89 ? 2.164 8.214 -5.223 1.00 84.56 89 TRP A O 1
ATOM 720 N N . PHE A 1 90 ? 3.778 9.420 -6.193 1.00 85.81 90 PHE A N 1
ATOM 721 C CA . PHE A 1 90 ? 4.601 9.470 -4.985 1.00 85.81 90 PHE A CA 1
ATOM 722 C C . PHE A 1 90 ? 3.824 10.033 -3.787 1.00 85.81 90 PHE A C 1
ATOM 724 O O . PHE A 1 90 ? 3.820 9.438 -2.711 1.00 85.81 90 PHE A O 1
ATOM 731 N N . GLY A 1 91 ? 3.109 11.147 -3.975 1.00 85.94 91 GLY A N 1
ATOM 732 C CA . GLY A 1 91 ? 2.280 11.737 -2.923 1.00 85.94 91 GLY A CA 1
ATOM 733 C C . GLY A 1 91 ? 1.158 10.812 -2.436 1.00 85.94 91 GLY A C 1
ATOM 734 O O . GLY A 1 91 ? 0.747 10.899 -1.281 1.00 85.94 91 GLY A O 1
ATOM 735 N N . ILE A 1 92 ? 0.659 9.917 -3.289 1.00 88.00 92 ILE A N 1
ATOM 736 C CA . ILE A 1 92 ? -0.333 8.901 -2.917 1.00 88.00 92 ILE A CA 1
ATOM 737 C C . ILE A 1 92 ? 0.296 7.780 -2.091 1.00 88.00 92 ILE A C 1
ATOM 739 O O . ILE A 1 92 ? -0.302 7.343 -1.108 1.00 88.00 92 ILE A O 1
ATOM 743 N N . LEU A 1 93 ? 1.506 7.344 -2.434 1.00 91.31 93 LEU A N 1
ATOM 744 C CA . LEU A 1 93 ? 2.242 6.384 -1.610 1.00 91.31 93 LEU A CA 1
ATOM 745 C C . LEU A 1 93 ? 2.596 6.978 -0.240 1.00 91.31 93 LEU A C 1
ATOM 747 O O . LEU A 1 93 ? 2.497 6.294 0.775 1.00 91.31 93 LEU A O 1
ATOM 751 N N . ASP A 1 94 ? 2.922 8.269 -0.184 1.00 89.69 94 ASP A N 1
ATOM 752 C CA . ASP A 1 94 ? 3.140 8.985 1.078 1.00 89.69 94 ASP A CA 1
ATOM 753 C C . ASP A 1 94 ? 1.856 9.074 1.926 1.00 89.69 94 ASP A C 1
ATOM 755 O O . ASP A 1 94 ? 1.860 8.851 3.140 1.00 89.69 94 ASP A O 1
ATOM 759 N N . LEU A 1 95 ? 0.712 9.299 1.274 1.00 89.94 95 LEU A N 1
ATOM 760 C CA . LEU A 1 95 ? -0.601 9.244 1.914 1.00 89.94 95 LEU A CA 1
ATOM 761 C C . LEU A 1 95 ? -0.905 7.849 2.484 1.00 89.94 95 LEU A C 1
ATOM 763 O O . LEU A 1 95 ? -1.421 7.739 3.600 1.00 89.94 95 LEU A O 1
ATOM 767 N N . ALA A 1 96 ? -0.573 6.790 1.745 1.00 92.56 96 ALA A N 1
ATOM 768 C CA . ALA A 1 96 ? -0.705 5.414 2.209 1.00 92.56 96 ALA A CA 1
ATOM 769 C C . ALA A 1 96 ? 0.187 5.144 3.432 1.00 92.56 96 ALA A C 1
ATOM 771 O O . ALA A 1 96 ? -0.273 4.554 4.407 1.00 92.56 96 ALA A O 1
ATOM 772 N N . GLN A 1 97 ? 1.417 5.660 3.452 1.00 92.44 97 GLN A N 1
ATOM 773 C CA . GLN A 1 97 ? 2.290 5.565 4.626 1.00 92.44 97 GLN A CA 1
ATOM 774 C C . GLN A 1 97 ? 1.676 6.246 5.855 1.00 92.44 97 GLN A C 1
ATOM 776 O O . GLN A 1 97 ? 1.678 5.682 6.950 1.00 92.44 97 GLN A O 1
ATOM 781 N N . ASN A 1 98 ? 1.078 7.426 5.678 1.00 90.31 98 ASN A N 1
ATOM 782 C CA . ASN A 1 98 ? 0.361 8.117 6.751 1.00 90.31 98 ASN A CA 1
ATOM 783 C C . ASN A 1 98 ? -0.832 7.289 7.270 1.00 90.31 98 ASN A C 1
ATOM 785 O O . ASN A 1 98 ? -1.065 7.220 8.479 1.00 90.31 98 ASN A O 1
ATOM 789 N N . LEU A 1 99 ? -1.569 6.620 6.374 1.00 89.81 99 LEU A N 1
ATOM 790 C CA . LEU A 1 99 ? -2.654 5.708 6.752 1.00 89.81 99 LEU A CA 1
ATOM 791 C C . LEU A 1 99 ? -2.155 4.534 7.592 1.00 89.81 99 LEU A C 1
ATOM 793 O O . LEU A 1 99 ? -2.797 4.209 8.590 1.00 89.81 99 LEU A O 1
ATOM 797 N N . ILE A 1 100 ? -1.017 3.934 7.240 1.00 92.69 100 ILE A N 1
ATOM 798 C CA . ILE A 1 100 ? -0.410 2.854 8.030 1.00 92.69 100 ILE A CA 1
ATOM 799 C C . ILE A 1 100 ? -0.057 3.353 9.431 1.00 92.69 100 ILE A C 1
ATOM 801 O O . ILE A 1 100 ? -0.445 2.730 10.414 1.00 92.69 100 ILE A O 1
ATOM 805 N N . GLN A 1 101 ? 0.604 4.507 9.538 1.00 90.81 101 GLN A N 1
ATOM 806 C CA . GLN A 1 101 ? 1.016 5.068 10.830 1.00 90.81 101 GLN A CA 1
ATOM 807 C C . GLN A 1 101 ? -0.165 5.374 11.757 1.00 90.81 101 GLN A C 1
ATOM 809 O O . GLN A 1 101 ? -0.041 5.307 12.980 1.00 90.81 101 GLN A O 1
ATOM 814 N N . ARG A 1 102 ? -1.314 5.753 11.189 1.00 88.50 102 ARG A N 1
ATOM 815 C CA . ARG A 1 102 ? -2.494 6.169 11.961 1.00 88.50 102 ARG A CA 1
ATOM 816 C C . ARG A 1 102 ? -3.517 5.063 12.151 1.00 88.50 102 ARG A C 1
ATOM 818 O O . ARG A 1 102 ? -4.359 5.175 13.047 1.00 88.50 102 ARG A O 1
ATOM 825 N N . SER A 1 103 ? -3.502 4.032 11.318 1.00 88.88 103 SER A N 1
ATOM 826 C CA . SER A 1 103 ? -4.381 2.877 11.450 1.00 88.88 103 SER A CA 1
ATOM 827 C C . SER A 1 103 ? -3.747 1.821 12.348 1.00 88.88 103 SER A C 1
ATOM 829 O O . SER A 1 103 ? -2.538 1.754 12.506 1.00 88.88 103 SER A O 1
ATOM 831 N N . SER A 1 104 ? -4.591 0.984 12.939 1.00 90.25 104 SER A N 1
ATOM 832 C CA . SER A 1 104 ? -4.201 -0.236 13.654 1.00 90.25 104 SER A CA 1
ATOM 833 C C . SER A 1 104 ? -4.884 -1.459 13.039 1.00 90.25 104 SER A C 1
ATOM 835 O O . SER A 1 104 ? -5.142 -2.453 13.718 1.00 90.25 104 SER A O 1
ATOM 837 N N . ARG A 1 105 ? -5.353 -1.332 11.793 1.00 92.25 105 ARG A N 1
ATOM 838 C CA . ARG A 1 105 ? -6.247 -2.300 11.167 1.00 92.25 105 ARG A CA 1
ATOM 839 C C . ARG A 1 105 ? -5.499 -3.091 10.122 1.00 92.25 105 ARG A C 1
ATOM 841 O O . ARG A 1 105 ? -5.085 -2.551 9.103 1.00 92.25 105 ARG A O 1
ATOM 848 N N . ILE A 1 106 ? -5.496 -4.396 10.337 1.00 92.12 106 ILE A N 1
ATOM 849 C CA . ILE A 1 106 ? -4.941 -5.407 9.436 1.00 92.12 106 ILE A CA 1
ATOM 850 C C . ILE A 1 106 ? -5.437 -5.208 7.994 1.00 92.12 106 ILE A C 1
ATOM 852 O O . ILE A 1 106 ? -4.641 -5.239 7.067 1.00 92.12 106 ILE A O 1
ATOM 856 N N . ALA A 1 107 ? -6.731 -4.926 7.792 1.00 91.69 107 ALA A N 1
ATOM 857 C CA . ALA A 1 107 ? -7.283 -4.695 6.453 1.00 91.69 107 ALA A CA 1
ATOM 858 C C . ALA A 1 107 ? -6.659 -3.477 5.744 1.00 91.69 107 ALA A C 1
ATOM 860 O O . ALA A 1 107 ? -6.380 -3.535 4.552 1.00 91.69 107 ALA A O 1
ATOM 861 N N . THR A 1 108 ? -6.414 -2.389 6.478 1.00 92.75 108 THR A N 1
ATOM 862 C CA . THR A 1 108 ? -5.780 -1.177 5.943 1.00 92.75 108 THR A CA 1
ATOM 863 C C . THR A 1 108 ? -4.325 -1.456 5.586 1.00 92.75 108 THR A C 1
ATOM 865 O O . THR A 1 108 ? -3.875 -1.060 4.515 1.00 92.75 108 THR A O 1
ATOM 868 N N . TYR A 1 109 ? -3.613 -2.207 6.428 1.00 95.00 109 TYR A N 1
ATOM 869 C CA . TYR A 1 109 ? -2.243 -2.632 6.142 1.00 95.00 109 TYR A CA 1
ATOM 870 C C . TYR A 1 109 ? -2.166 -3.549 4.918 1.00 95.00 109 TYR A C 1
ATOM 872 O O . TYR A 1 109 ? -1.330 -3.328 4.050 1.00 95.00 109 TYR A O 1
ATOM 880 N N . GLY A 1 110 ? -3.081 -4.515 4.796 1.00 94.00 110 GLY A N 1
ATOM 881 C CA . GLY A 1 110 ? -3.168 -5.396 3.629 1.00 94.00 110 GLY A CA 1
ATOM 882 C C . GLY A 1 110 ? -3.428 -4.629 2.330 1.00 94.00 110 GLY A C 1
ATOM 883 O O . GLY A 1 110 ? -2.764 -4.877 1.329 1.00 94.00 110 GLY A O 1
ATOM 884 N N . LEU A 1 111 ? -4.333 -3.644 2.348 1.00 93.94 111 LEU A N 1
ATOM 885 C CA . LEU A 1 111 ? -4.574 -2.774 1.190 1.00 93.94 111 LEU A CA 1
ATOM 886 C C . LEU A 1 111 ? -3.335 -1.945 0.826 1.00 93.94 111 LEU A C 1
ATOM 888 O O . LEU A 1 111 ? -2.996 -1.848 -0.350 1.00 93.94 111 LEU A O 1
ATOM 892 N N . CYS A 1 112 ? -2.631 -1.387 1.816 1.00 94.88 112 CYS A N 1
ATOM 893 C CA . CYS A 1 112 ? -1.371 -0.680 1.579 1.00 94.88 112 CYS A CA 1
ATOM 894 C C . CYS A 1 112 ? -0.274 -1.591 1.017 1.00 94.88 112 CYS A C 1
ATOM 896 O O . CYS A 1 112 ? 0.483 -1.145 0.160 1.00 94.88 112 CYS A O 1
ATOM 898 N N . TYR A 1 113 ? -0.189 -2.841 1.474 1.00 95.50 113 TYR A N 1
ATOM 899 C CA . TYR A 1 113 ? 0.746 -3.829 0.935 1.00 95.50 113 TYR A CA 1
ATOM 900 C C . TYR A 1 113 ? 0.485 -4.066 -0.557 1.00 95.50 113 TYR A C 1
ATOM 902 O O . TYR A 1 113 ? 1.394 -3.894 -1.367 1.00 95.50 113 TYR A O 1
ATOM 910 N N . TYR A 1 114 ? -0.765 -4.356 -0.938 1.00 94.19 114 TYR A N 1
ATOM 911 C CA . TYR A 1 114 ? -1.123 -4.547 -2.348 1.00 94.19 114 TYR A CA 1
ATOM 912 C C . TYR A 1 114 ? -0.833 -3.304 -3.186 1.00 94.19 114 TYR A C 1
ATOM 914 O O . TYR A 1 114 ? -0.282 -3.413 -4.279 1.00 94.19 114 TYR A O 1
ATOM 922 N N . LEU A 1 115 ? -1.156 -2.120 -2.659 1.00 94.12 115 LEU A N 1
ATOM 923 C CA . LEU A 1 115 ? -0.855 -0.852 -3.314 1.00 94.12 115 LEU A CA 1
ATOM 924 C C . LEU A 1 115 ? 0.641 -0.695 -3.598 1.00 94.12 115 LEU A C 1
ATOM 926 O O . LEU A 1 115 ? 1.017 -0.232 -4.674 1.00 94.12 115 LEU A O 1
ATOM 930 N N . ALA A 1 116 ? 1.483 -1.060 -2.632 1.00 93.62 116 ALA A N 1
ATOM 931 C CA . ALA A 1 116 ? 2.926 -0.927 -2.728 1.00 93.62 116 ALA A CA 1
ATOM 932 C C . ALA A 1 116 ? 3.532 -1.941 -3.708 1.00 93.62 116 ALA A C 1
ATOM 934 O O . ALA A 1 116 ? 4.340 -1.545 -4.542 1.00 93.62 116 ALA A O 1
ATOM 935 N N . ILE A 1 117 ? 3.107 -3.210 -3.677 1.00 92.38 117 ILE A N 1
ATOM 936 C CA . ILE A 1 117 ? 3.570 -4.231 -4.634 1.00 92.38 117 ILE A CA 1
ATOM 937 C C . ILE A 1 117 ? 3.156 -3.886 -6.063 1.00 92.38 117 ILE A C 1
ATOM 939 O O . ILE A 1 117 ? 3.994 -3.884 -6.964 1.00 92.38 117 ILE A O 1
ATOM 943 N N . GLU A 1 118 ? 1.886 -3.546 -6.290 1.00 90.75 118 GLU A N 1
ATOM 944 C CA . GLU A 1 118 ? 1.433 -3.128 -7.620 1.00 90.75 118 GLU A CA 1
ATOM 945 C C . GLU A 1 118 ? 2.169 -1.877 -8.089 1.00 90.75 118 GLU A C 1
ATOM 947 O O . GLU A 1 118 ? 2.551 -1.781 -9.257 1.00 90.75 118 GLU A O 1
ATOM 952 N N . SER A 1 119 ? 2.425 -0.943 -7.167 1.00 89.38 119 SER A N 1
ATOM 953 C CA . SER A 1 119 ? 3.169 0.257 -7.512 1.00 89.38 119 SER A CA 1
ATOM 954 C C . SER A 1 119 ? 4.608 -0.051 -7.905 1.00 89.38 119 SER A C 1
ATOM 956 O O . SER A 1 119 ? 5.092 0.500 -8.887 1.00 89.38 119 SER A O 1
ATOM 958 N N . LEU A 1 120 ? 5.273 -0.943 -7.173 1.00 87.75 120 LEU A N 1
ATOM 959 C CA . LEU A 1 120 ? 6.636 -1.379 -7.457 1.00 87.75 120 LEU A CA 1
ATOM 960 C C . LEU A 1 120 ? 6.724 -2.063 -8.827 1.00 87.75 120 LEU A C 1
ATOM 962 O O . LEU A 1 120 ? 7.584 -1.713 -9.630 1.00 87.75 120 LEU A O 1
ATOM 966 N N . ASN A 1 121 ? 5.789 -2.967 -9.125 1.00 84.94 121 ASN A N 1
ATOM 967 C CA . ASN A 1 121 ? 5.748 -3.712 -10.387 1.00 84.94 121 ASN A CA 1
ATOM 968 C C . ASN A 1 121 ? 5.509 -2.825 -11.614 1.00 84.94 121 ASN A C 1
ATOM 970 O O . ASN A 1 121 ? 5.976 -3.144 -12.703 1.00 84.94 121 ASN A O 1
ATOM 974 N N . LYS A 1 122 ? 4.756 -1.734 -11.454 1.00 84.50 122 LYS A N 1
ATOM 975 C CA . LYS A 1 122 ? 4.380 -0.827 -12.551 1.00 84.50 122 LYS A CA 1
ATOM 976 C C . LYS A 1 122 ? 5.185 0.464 -12.560 1.00 84.50 122 LYS A C 1
ATOM 978 O O . LYS A 1 122 ? 4.866 1.377 -13.321 1.00 84.50 122 LYS A O 1
ATOM 983 N N . ALA A 1 123 ? 6.167 0.576 -11.671 1.00 77.56 123 ALA A N 1
ATOM 984 C CA . ALA A 1 123 ? 6.837 1.828 -11.406 1.00 77.56 123 ALA A CA 1
ATOM 985 C C . ALA A 1 123 ? 7.550 2.346 -12.670 1.00 77.56 123 ALA A C 1
ATOM 987 O O . ALA A 1 123 ? 8.433 1.678 -13.203 1.00 77.56 123 ALA A O 1
ATOM 988 N N . PRO A 1 124 ? 7.217 3.560 -13.126 1.00 68.50 124 PRO A N 1
ATOM 989 C CA . PRO A 1 124 ? 7.803 4.158 -14.322 1.00 68.50 124 PRO A CA 1
ATOM 990 C C . PRO A 1 124 ? 9.160 4.817 -14.049 1.00 68.50 124 PRO A C 1
ATOM 992 O O . PRO A 1 124 ? 9.762 5.351 -14.977 1.00 68.50 124 PRO A O 1
ATOM 995 N N . SER A 1 125 ? 9.582 4.866 -12.778 1.00 72.19 125 SER A N 1
ATOM 996 C CA . SER A 1 125 ? 10.837 5.468 -12.340 1.00 72.19 125 SER A CA 1
ATOM 997 C C . SER A 1 125 ? 11.361 4.860 -11.040 1.00 72.19 125 SER A C 1
ATOM 999 O O . SER A 1 125 ? 10.596 4.386 -10.189 1.00 72.19 125 SER A O 1
ATOM 1001 N N . SER A 1 126 ? 12.675 4.984 -10.852 1.00 73.62 126 SER A N 1
ATOM 1002 C CA . SER A 1 126 ? 13.409 4.587 -9.644 1.00 73.62 126 SER A CA 1
ATOM 1003 C C . SER A 1 126 ? 12.851 5.235 -8.370 1.00 73.62 126 SER A C 1
ATOM 1005 O O . SER A 1 126 ? 12.807 4.629 -7.299 1.00 73.62 126 SER A O 1
ATOM 1007 N N . PHE A 1 127 ? 12.334 6.457 -8.497 1.00 77.88 127 PHE A N 1
ATOM 1008 C CA . PHE A 1 127 ? 11.742 7.215 -7.402 1.00 77.88 127 PHE A CA 1
ATOM 1009 C C . PHE A 1 127 ? 10.459 6.570 -6.852 1.00 77.88 127 PHE A C 1
ATOM 1011 O O . PHE A 1 127 ? 10.258 6.503 -5.637 1.00 77.88 127 PHE A O 1
ATOM 1018 N N . ILE A 1 128 ? 9.598 6.055 -7.735 1.00 82.44 128 ILE A N 1
ATOM 1019 C CA . ILE A 1 128 ? 8.380 5.334 -7.338 1.00 82.44 128 ILE A CA 1
ATOM 1020 C C . ILE A 1 128 ? 8.722 3.951 -6.785 1.00 82.44 128 ILE A C 1
ATOM 1022 O O . ILE A 1 128 ? 8.118 3.531 -5.793 1.00 82.44 128 ILE A O 1
ATOM 1026 N N . GLN A 1 129 ? 9.712 3.272 -7.371 1.00 81.94 129 GLN A N 1
ATOM 1027 C CA . GLN A 1 129 ? 10.210 1.988 -6.865 1.00 81.94 129 GLN A CA 1
ATOM 1028 C C . GLN A 1 129 ? 10.707 2.142 -5.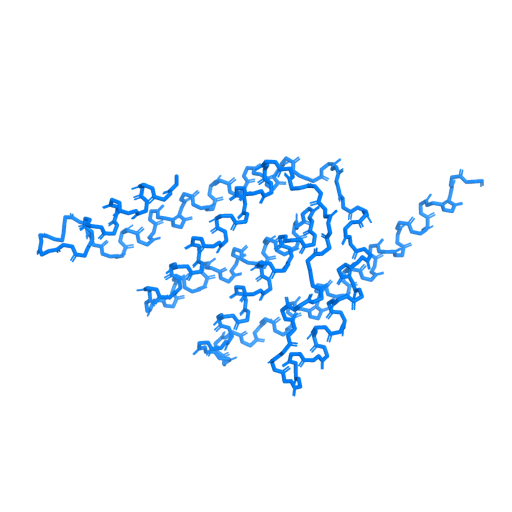427 1.00 81.94 129 GLN A C 1
ATOM 1030 O O . GLN A 1 129 ? 10.248 1.431 -4.536 1.00 81.94 129 GLN A O 1
ATOM 1035 N N . PHE A 1 130 ? 11.544 3.148 -5.167 1.00 83.25 130 PHE A N 1
ATOM 1036 C CA . PHE A 1 130 ? 12.048 3.442 -3.829 1.00 83.25 130 PHE A CA 1
ATOM 1037 C C . PHE A 1 130 ? 1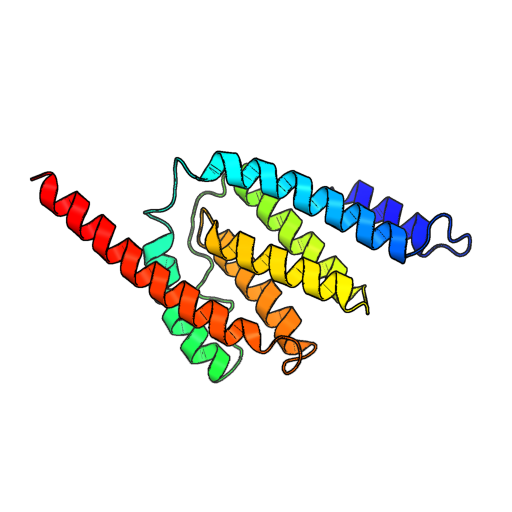0.928 3.681 -2.814 1.00 83.25 130 PHE A C 1
ATOM 1039 O O . PHE A 1 130 ? 10.925 3.071 -1.746 1.00 83.25 130 PHE A O 1
ATOM 1046 N N . LYS A 1 131 ? 9.956 4.539 -3.145 1.00 88.19 131 LYS A N 1
ATOM 1047 C CA . LYS A 1 131 ? 8.852 4.850 -2.227 1.00 88.19 131 LYS A CA 1
ATOM 1048 C C . LYS A 1 131 ? 7.968 3.635 -1.951 1.00 88.19 131 LYS A C 1
ATOM 1050 O O . LYS A 1 131 ? 7.497 3.456 -0.830 1.00 88.19 131 LYS A O 1
ATOM 1055 N N . SER A 1 132 ? 7.765 2.787 -2.956 1.00 91.25 132 SER A N 1
ATOM 1056 C CA . SER A 1 132 ? 7.022 1.533 -2.811 1.00 91.25 132 SER A CA 1
ATOM 1057 C C . SER A 1 132 ? 7.769 0.556 -1.898 1.00 91.25 132 SER A C 1
ATOM 1059 O O . SER A 1 132 ? 7.177 0.008 -0.970 1.00 91.25 132 SER A O 1
ATOM 1061 N N . THR A 1 133 ? 9.084 0.413 -2.081 1.00 85.62 133 THR A N 1
ATOM 1062 C CA . THR A 1 133 ? 9.954 -0.389 -1.208 1.00 85.62 133 THR A CA 1
ATOM 1063 C C . THR A 1 133 ? 9.973 0.137 0.228 1.00 85.62 133 THR A C 1
ATOM 1065 O O . THR A 1 133 ? 9.845 -0.650 1.162 1.00 85.62 133 THR A O 1
ATOM 1068 N N . GLU A 1 134 ? 10.066 1.455 0.434 1.00 89.06 134 GLU A N 1
ATOM 1069 C CA . GLU A 1 134 ? 9.975 2.075 1.765 1.00 89.06 134 GLU A CA 1
ATOM 1070 C C . GLU A 1 134 ? 8.667 1.688 2.471 1.00 89.06 134 GLU A C 1
ATOM 1072 O O . GLU A 1 134 ? 8.675 1.306 3.644 1.00 89.06 134 GLU A O 1
ATOM 1077 N N . LEU A 1 135 ? 7.546 1.749 1.749 1.00 93.19 135 LEU A N 1
ATOM 1078 C CA . LEU A 1 135 ? 6.227 1.418 2.279 1.00 93.19 135 LEU A CA 1
ATOM 1079 C C . LEU A 1 135 ? 6.124 -0.060 2.685 1.00 93.19 135 LEU A C 1
ATOM 1081 O O . LEU A 1 135 ? 5.603 -0.369 3.758 1.00 93.19 135 LEU A O 1
ATOM 1085 N N . LEU A 1 136 ? 6.660 -0.963 1.860 1.00 92.31 136 LEU A N 1
ATOM 1086 C CA . LEU A 1 136 ? 6.715 -2.404 2.134 1.00 92.31 136 LEU A CA 1
ATOM 1087 C C . LEU A 1 136 ? 7.561 -2.708 3.370 1.00 92.31 136 LEU A C 1
ATOM 1089 O O . LEU A 1 136 ? 7.115 -3.415 4.271 1.00 92.31 136 LEU A O 1
ATOM 1093 N N . LEU A 1 137 ? 8.747 -2.110 3.472 1.00 88.19 137 LEU A N 1
ATOM 1094 C CA . LEU A 1 137 ? 9.607 -2.260 4.647 1.00 88.19 137 LEU A CA 1
ATOM 1095 C C . LEU A 1 137 ? 8.953 -1.707 5.910 1.00 88.19 137 LEU A C 1
ATOM 1097 O O . LEU A 1 137 ? 9.136 -2.257 6.995 1.00 88.19 137 LEU A O 1
ATOM 1101 N N . HIS A 1 138 ? 8.176 -0.631 5.793 1.00 91.25 138 HIS A N 1
ATOM 1102 C CA . HIS A 1 138 ? 7.423 -0.104 6.922 1.00 91.25 138 HIS A CA 1
ATOM 1103 C C . HIS A 1 138 ? 6.390 -1.117 7.435 1.00 91.25 138 HIS A C 1
ATOM 1105 O O . HIS A 1 138 ? 6.294 -1.312 8.643 1.00 91.25 138 HIS A O 1
ATOM 1111 N N . LEU A 1 139 ? 5.674 -1.799 6.536 1.00 92.69 139 LEU A N 1
ATOM 1112 C CA . LEU A 1 139 ? 4.731 -2.868 6.889 1.00 92.69 139 LEU A CA 1
ATOM 1113 C C . LEU A 1 139 ? 5.437 -4.081 7.499 1.00 92.69 139 LEU A C 1
ATOM 1115 O O . LEU A 1 139 ? 5.011 -4.566 8.545 1.00 92.69 139 LEU A O 1
ATOM 1119 N N . TYR A 1 140 ? 6.550 -4.511 6.906 1.00 89.44 140 TYR A N 1
ATOM 1120 C CA . TYR A 1 140 ? 7.369 -5.602 7.437 1.00 89.44 140 TYR A CA 1
ATOM 1121 C C . TYR A 1 140 ? 7.878 -5.307 8.855 1.00 89.44 140 TYR A C 1
ATOM 1123 O O . TYR A 1 140 ? 7.855 -6.170 9.724 1.00 89.44 140 TYR A O 1
ATOM 1131 N N . ASN A 1 141 ? 8.280 -4.063 9.125 1.00 89.50 141 ASN A N 1
ATOM 1132 C CA . ASN A 1 141 ? 8.728 -3.646 10.455 1.00 89.50 141 ASN A CA 1
ATOM 1133 C C . ASN A 1 141 ? 7.599 -3.578 11.494 1.00 89.50 141 ASN A C 1
ATOM 1135 O O . ASN A 1 141 ? 7.883 -3.608 12.691 1.00 89.50 141 ASN A O 1
ATOM 1139 N N . ILE A 1 142 ? 6.340 -3.444 11.068 1.00 91.50 142 ILE A N 1
ATOM 1140 C CA . ILE A 1 142 ? 5.189 -3.481 11.979 1.00 91.50 142 ILE A CA 1
ATOM 1141 C C . ILE A 1 142 ? 4.925 -4.917 12.433 1.00 91.50 142 ILE A C 1
ATOM 1143 O O . ILE A 1 142 ? 4.729 -5.146 13.626 1.00 91.50 142 ILE A O 1
ATOM 1147 N N . ASP A 1 143 ? 4.910 -5.860 11.491 1.00 91.19 143 ASP A N 1
ATOM 1148 C CA . ASP A 1 143 ? 4.676 -7.280 11.754 1.00 91.19 143 ASP A CA 1
ATOM 1149 C C . ASP A 1 143 ? 5.331 -8.136 10.657 1.00 91.19 143 ASP A C 1
ATOM 1151 O O . ASP A 1 143 ? 4.771 -8.345 9.576 1.00 91.19 143 ASP A O 1
ATOM 1155 N N . SER A 1 144 ? 6.542 -8.622 10.932 1.00 88.19 144 SER A N 1
ATOM 1156 C CA . SER A 1 144 ? 7.334 -9.383 9.962 1.00 88.19 144 SER A CA 1
ATOM 1157 C C . SER A 1 144 ? 6.781 -10.783 9.703 1.00 88.19 144 SER A C 1
ATOM 1159 O O . SER A 1 144 ? 7.005 -11.334 8.628 1.00 88.19 144 SER A O 1
ATOM 1161 N N . GLU A 1 145 ? 6.036 -11.366 10.648 1.00 91.19 145 GLU A N 1
ATOM 1162 C CA . GLU A 1 145 ? 5.389 -12.666 10.452 1.00 91.19 145 GLU A CA 1
ATOM 1163 C C . GLU A 1 145 ? 4.218 -12.514 9.478 1.00 91.19 145 GLU A C 1
ATOM 1165 O O . GLU A 1 145 ? 4.137 -13.228 8.472 1.00 91.19 145 GLU A O 1
ATOM 1170 N N . MET A 1 146 ? 3.360 -11.518 9.726 1.00 91.50 146 MET A N 1
ATOM 1171 C CA . MET A 1 146 ? 2.204 -11.224 8.881 1.00 91.50 146 MET A CA 1
ATOM 1172 C C . MET A 1 146 ? 2.609 -10.821 7.456 1.00 91.50 146 MET A C 1
ATOM 1174 O O . MET A 1 146 ? 1.938 -11.209 6.500 1.00 91.50 146 MET A O 1
ATOM 1178 N N . PHE A 1 147 ? 3.692 -10.056 7.305 1.00 91.56 147 PHE A N 1
ATOM 1179 C CA . PHE A 1 147 ? 4.164 -9.544 6.015 1.00 91.56 147 PHE A CA 1
ATOM 1180 C C . PHE A 1 147 ? 5.392 -10.280 5.461 1.00 91.56 147 PHE A C 1
ATOM 1182 O O . PHE A 1 147 ? 6.089 -9.754 4.596 1.00 91.56 147 PHE A O 1
ATOM 1189 N N . SER A 1 148 ? 5.627 -11.519 5.892 1.00 89.19 148 SER A N 1
ATOM 1190 C CA . SER A 1 148 ? 6.722 -12.372 5.399 1.00 89.19 148 SER A CA 1
ATOM 1191 C C . SER A 1 148 ? 6.714 -12.581 3.877 1.00 89.19 148 SER A C 1
ATOM 1193 O O . SER A 1 148 ? 7.769 -12.743 3.269 1.00 89.19 148 SER A O 1
ATOM 1195 N N . MET A 1 149 ? 5.541 -12.494 3.236 1.00 89.06 149 MET A N 1
ATOM 1196 C CA . MET A 1 149 ? 5.400 -12.581 1.775 1.00 89.06 149 MET A CA 1
ATOM 1197 C C . MET A 1 149 ? 6.208 -11.509 1.020 1.00 89.06 149 MET A C 1
ATOM 1199 O O . MET A 1 149 ? 6.620 -11.755 -0.110 1.00 89.06 149 MET A O 1
ATOM 1203 N N . ILE A 1 150 ? 6.502 -10.363 1.650 1.00 85.38 150 ILE A N 1
ATOM 1204 C CA . ILE A 1 150 ? 7.294 -9.278 1.045 1.00 85.38 150 ILE A CA 1
ATOM 1205 C C . ILE A 1 150 ? 8.669 -9.771 0.579 1.00 85.38 150 ILE A C 1
ATOM 1207 O O . ILE A 1 150 ? 9.151 -9.328 -0.460 1.00 85.38 150 ILE A O 1
ATOM 1211 N N . GLU A 1 151 ? 9.291 -10.698 1.310 1.00 81.81 151 GLU A N 1
ATOM 1212 C CA . GLU A 1 151 ? 10.581 -11.279 0.918 1.00 81.81 151 GLU A CA 1
ATOM 1213 C C . GLU A 1 151 ? 10.465 -12.028 -0.416 1.00 81.81 151 GLU A C 1
ATOM 1215 O O . GLU A 1 151 ? 11.245 -11.793 -1.337 1.00 81.81 151 GLU A O 1
ATOM 1220 N N . ILE A 1 152 ? 9.426 -12.858 -0.552 1.00 86.12 152 ILE A N 1
ATOM 1221 C CA . ILE A 1 152 ? 9.150 -13.628 -1.770 1.00 86.12 152 ILE A CA 1
ATOM 1222 C C . ILE A 1 152 ? 8.839 -12.687 -2.938 1.00 86.12 152 ILE A C 1
ATOM 1224 O O . ILE A 1 152 ? 9.313 -12.906 -4.053 1.00 86.12 152 ILE A O 1
ATOM 1228 N N . ASP A 1 153 ? 8.058 -11.635 -2.700 1.00 84.12 153 ASP A N 1
ATOM 1229 C CA . ASP A 1 153 ? 7.711 -10.676 -3.747 1.00 84.12 153 ASP A CA 1
ATOM 1230 C C . ASP A 1 153 ? 8.929 -9.876 -4.222 1.00 84.12 153 ASP A C 1
ATOM 1232 O O . ASP A 1 153 ? 9.042 -9.588 -5.414 1.00 84.12 153 ASP A O 1
ATOM 1236 N N . PHE A 1 154 ? 9.867 -9.545 -3.328 1.00 81.69 154 PHE A N 1
ATOM 1237 C CA . PHE A 1 154 ? 11.129 -8.911 -3.713 1.00 81.69 154 PHE A CA 1
ATOM 1238 C C . PHE A 1 154 ? 12.031 -9.841 -4.519 1.00 81.69 154 PHE A C 1
ATOM 1240 O O . PHE A 1 154 ? 12.630 -9.389 -5.502 1.00 81.69 154 PHE A O 1
ATOM 1247 N N . ASP A 1 155 ? 12.099 -11.123 -4.169 1.00 77.81 155 ASP A N 1
ATOM 1248 C CA . ASP A 1 155 ? 12.831 -12.110 -4.966 1.00 77.81 155 ASP A CA 1
ATOM 1249 C C . ASP A 1 155 ? 12.229 -12.225 -6.374 1.00 77.81 155 ASP A C 1
ATOM 1251 O O . ASP A 1 155 ? 12.947 -12.142 -7.374 1.00 77.81 155 ASP A O 1
ATOM 1255 N N . GLN A 1 156 ? 10.899 -12.321 -6.471 1.00 79.56 156 GLN A N 1
ATOM 1256 C CA . GLN A 1 156 ? 10.190 -12.359 -7.754 1.00 79.56 156 GLN A CA 1
ATOM 1257 C C . GLN A 1 156 ? 10.379 -11.077 -8.566 1.00 79.56 156 GLN A C 1
ATOM 1259 O O . GLN A 1 156 ? 10.571 -11.140 -9.781 1.00 79.56 156 GLN A O 1
ATOM 1264 N N . TYR A 1 157 ? 10.325 -9.914 -7.916 1.00 77.81 157 TYR A N 1
ATOM 1265 C CA . TYR A 1 157 ? 10.569 -8.632 -8.566 1.00 77.81 157 TYR A CA 1
ATOM 1266 C C . TYR A 1 157 ? 11.986 -8.580 -9.143 1.00 77.81 157 TYR A C 1
ATOM 1268 O O . TYR A 1 157 ? 12.158 -8.261 -10.316 1.00 77.81 157 TYR A O 1
ATOM 1276 N N . THR A 1 158 ? 12.990 -8.976 -8.359 1.00 73.06 158 THR A N 1
ATOM 1277 C CA . THR A 1 158 ? 14.397 -9.008 -8.789 1.00 73.06 158 THR A CA 1
ATOM 1278 C C . THR A 1 158 ? 14.614 -9.984 -9.948 1.00 73.06 158 THR A C 1
ATOM 1280 O O . THR A 1 158 ? 15.373 -9.690 -10.871 1.00 73.06 158 THR A O 1
ATOM 1283 N N . GLN A 1 159 ? 13.918 -11.124 -9.946 1.00 72.00 159 GLN A N 1
ATOM 1284 C CA . GLN A 1 159 ? 13.960 -12.070 -11.059 1.00 72.00 159 GLN A CA 1
ATOM 1285 C C . GLN A 1 159 ? 13.361 -11.467 -12.340 1.00 72.00 159 GLN A C 1
ATOM 1287 O O . GLN A 1 159 ? 14.037 -11.456 -13.368 1.00 72.00 159 GLN A O 1
ATOM 1292 N N . LYS A 1 160 ? 12.143 -10.910 -12.284 1.00 72.31 160 LYS A N 1
ATOM 1293 C CA . LYS A 1 160 ? 11.494 -10.267 -13.447 1.00 72.31 160 LYS A CA 1
ATOM 1294 C C . LYS A 1 160 ? 12.339 -9.138 -14.029 1.00 72.31 160 LYS A C 1
ATOM 1296 O O . LYS A 1 160 ? 12.436 -8.980 -15.238 1.00 72.31 160 LYS A O 1
ATOM 1301 N N . LEU A 1 161 ? 12.977 -8.373 -13.154 1.00 64.50 161 LEU A N 1
ATOM 1302 C CA . LEU A 1 161 ? 13.894 -7.301 -13.518 1.00 64.50 161 LEU A CA 1
ATOM 1303 C C . LEU A 1 161 ? 15.081 -7.828 -14.340 1.00 64.50 161 LEU A C 1
ATOM 1305 O O . LEU A 1 161 ? 15.430 -7.263 -15.372 1.00 64.50 161 LEU A O 1
ATOM 1309 N N . SER A 1 162 ? 15.660 -8.961 -13.930 1.00 63.03 162 SER A N 1
ATOM 1310 C CA . SER A 1 162 ? 16.751 -9.608 -14.667 1.00 63.03 162 SER A CA 1
ATOM 1311 C C . SER A 1 162 ? 16.327 -10.179 -16.027 1.00 63.03 162 SER A C 1
ATOM 1313 O O . SER A 1 162 ? 17.126 -10.162 -16.961 1.00 63.03 162 SER A O 1
ATOM 1315 N N . GLU A 1 163 ? 15.083 -10.649 -16.147 1.00 66.19 163 GLU A N 1
ATOM 1316 C CA . GLU A 1 163 ? 14.514 -11.185 -17.391 1.00 66.19 163 GLU A CA 1
ATOM 1317 C C . GLU A 1 163 ? 14.233 -10.063 -18.406 1.00 66.19 163 GLU A C 1
ATOM 1319 O O . GLU A 1 163 ? 14.658 -10.168 -19.555 1.00 66.19 163 GLU A O 1
ATOM 1324 N N . ASN A 1 164 ? 13.639 -8.945 -17.970 1.00 62.59 164 ASN A N 1
ATOM 1325 C CA . ASN A 1 164 ? 13.375 -7.784 -18.833 1.00 62.59 164 ASN A CA 1
ATOM 1326 C C . ASN A 1 164 ? 14.667 -7.172 -19.400 1.00 62.59 164 ASN A C 1
ATOM 1328 O O . ASN A 1 164 ? 14.745 -6.872 -20.587 1.00 62.59 164 ASN A O 1
ATOM 1332 N N . ASN A 1 165 ? 15.719 -7.061 -18.578 1.00 57.88 165 ASN A N 1
ATOM 1333 C CA . ASN A 1 165 ? 17.031 -6.598 -19.043 1.00 57.88 165 ASN A CA 1
ATOM 1334 C C . ASN A 1 165 ? 17.610 -7.489 -20.157 1.00 57.88 165 ASN A C 1
ATOM 1336 O O . ASN A 1 165 ? 18.352 -7.010 -21.011 1.00 57.88 165 ASN A O 1
ATOM 1340 N N . LEU A 1 166 ? 17.317 -8.793 -20.139 1.00 47.53 166 LEU A N 1
ATOM 1341 C CA . LEU A 1 166 ? 17.761 -9.739 -21.163 1.00 47.53 166 LEU A CA 1
ATOM 1342 C C . LEU A 1 166 ? 16.965 -9.587 -22.465 1.00 47.53 166 LEU A C 1
ATOM 1344 O O . LEU A 1 166 ? 17.570 -9.632 -23.535 1.00 47.53 166 LEU A O 1
ATOM 1348 N N . GLU A 1 167 ? 15.649 -9.388 -22.385 1.00 52.97 167 GLU A N 1
ATOM 1349 C CA . GLU A 1 167 ? 14.791 -9.144 -23.554 1.00 52.97 167 GLU A CA 1
ATOM 1350 C C . GLU A 1 167 ? 15.138 -7.822 -24.254 1.00 52.97 167 GLU A C 1
ATOM 1352 O O . GLU A 1 167 ? 15.325 -7.820 -25.470 1.00 52.97 167 GLU A O 1
ATOM 1357 N N . ASP A 1 168 ? 15.370 -6.738 -23.507 1.00 50.91 168 ASP A N 1
ATOM 1358 C CA . ASP A 1 168 ? 15.797 -5.447 -24.073 1.00 50.91 168 ASP A CA 1
ATOM 1359 C C . ASP A 1 168 ? 17.178 -5.525 -24.741 1.00 50.91 168 ASP A C 1
ATOM 1361 O O . ASP A 1 168 ? 17.442 -4.893 -25.769 1.00 50.91 168 ASP A O 1
ATOM 1365 N N . VAL A 1 169 ? 18.098 -6.310 -24.173 1.00 47.06 169 VAL A N 1
ATOM 1366 C CA . VAL A 1 169 ? 19.402 -6.561 -24.798 1.00 47.06 169 VAL A CA 1
ATOM 1367 C C . VAL A 1 169 ? 19.217 -7.297 -26.127 1.00 47.06 169 VAL A C 1
ATOM 1369 O O . VAL A 1 169 ? 19.874 -6.943 -27.105 1.00 47.06 169 VAL A O 1
ATOM 1372 N N . LEU A 1 170 ? 18.310 -8.274 -26.195 1.00 44.00 170 LEU A N 1
ATOM 1373 C CA . LEU A 1 170 ? 18.024 -9.041 -27.410 1.00 44.00 170 LEU A CA 1
ATOM 1374 C C . LEU A 1 170 ? 17.309 -8.209 -28.488 1.00 44.00 170 LEU A C 1
ATOM 1376 O O . LEU A 1 170 ? 17.715 -8.282 -29.647 1.00 44.00 170 LEU A O 1
ATOM 1380 N N . GLU A 1 171 ? 16.340 -7.360 -28.137 1.00 47.47 171 GLU A N 1
ATOM 1381 C CA . GLU A 1 171 ? 15.681 -6.454 -29.099 1.00 47.47 171 GLU A CA 1
ATOM 1382 C C . GLU A 1 171 ? 16.664 -5.446 -29.719 1.00 47.47 171 GLU A C 1
ATOM 1384 O O . GLU A 1 171 ? 16.619 -5.171 -30.924 1.00 47.47 171 GLU A O 1
ATOM 1389 N N . ASN A 1 172 ? 17.621 -4.952 -28.927 1.00 47.97 172 ASN A N 1
ATOM 1390 C CA . ASN A 1 172 ? 18.699 -4.092 -29.420 1.00 47.97 172 ASN A CA 1
ATOM 1391 C C . ASN A 1 172 ? 19.702 -4.834 -30.321 1.00 47.97 172 ASN A C 1
ATOM 1393 O O . ASN A 1 172 ? 20.404 -4.192 -31.100 1.00 47.97 172 ASN A O 1
ATOM 1397 N N . PHE A 1 173 ? 19.791 -6.166 -30.238 1.00 46.16 173 PHE A N 1
ATOM 1398 C CA . PHE A 1 173 ? 20.632 -6.977 -31.125 1.00 46.16 173 PHE A CA 1
ATOM 1399 C C . PHE A 1 173 ? 19.937 -7.363 -32.437 1.00 46.16 173 PHE A C 1
ATOM 1401 O O . PHE A 1 173 ? 20.626 -7.565 -33.433 1.00 46.16 173 PHE A O 1
ATOM 1408 N N . GLU A 1 174 ? 18.604 -7.428 -32.481 1.00 47.44 174 GLU A N 1
ATOM 1409 C CA . GLU A 1 174 ? 17.852 -7.711 -33.717 1.00 47.44 174 GLU A CA 1
ATOM 1410 C C . GLU A 1 174 ? 17.708 -6.488 -34.646 1.00 47.44 174 GLU A C 1
ATOM 1412 O O . GLU A 1 174 ? 17.275 -6.622 -35.791 1.00 47.44 174 GLU A O 1
ATOM 1417 N N . THR A 1 175 ? 18.105 -5.296 -34.189 1.00 47.16 175 THR A N 1
ATOM 1418 C CA . THR A 1 175 ? 18.022 -4.036 -34.950 1.00 47.16 175 THR A CA 1
ATOM 1419 C C . THR A 1 175 ? 19.327 -3.586 -35.634 1.00 47.16 175 THR A C 1
ATOM 1421 O O . THR A 1 175 ? 19.345 -2.493 -36.209 1.00 47.16 175 THR A O 1
ATOM 1424 N N . TYR A 1 176 ? 20.385 -4.413 -35.655 1.00 37.19 176 TYR A N 1
ATOM 1425 C CA . TYR A 1 176 ? 21.659 -4.135 -36.354 1.00 37.19 176 TYR A CA 1
ATOM 1426 C C . TYR A 1 176 ? 21.975 -5.094 -37.506 1.00 37.19 176 TYR A C 1
ATOM 1428 O O . TYR A 1 176 ? 21.865 -6.326 -37.324 1.00 37.19 176 TYR A O 1
#

Foldseek 3Di:
DVVVLVVLCCCCVPPVRVDHPVVSLVVLLVVLCVVVVVLLVVLPPDAAPPQLVLLLVLLVVVLVVVVPDDDRPPSQPPDDDCDPSNVVNLVSLVVLLVSVVPDPDPVSLVSNLVSLLVQLLSPRHSSSVVSSVVSLVVSCVVPVVSSVCSNVSSVVSSVVSVVVVVVVVVVVVVVD

Organism: Rhizophagus irregularis (strain DAOM 197198w) (NCBI:txid1432141)

Radius of gyration: 17.88 Å; chains: 1; bounding box: 42×33×56 Å

Secondary structure (DSSP, 8-state):
-HHHHHHHHHHHHSTT-SS-HHHHHHHHHHHHHHHHHHHHHHHTTT--HHHHHHHHHHHHHHHHHHTT-S--SSTT-------HHHHHHHHHHHHHHHHHHH---HHHHHHHHHHHHHHHHT-SSHHHHHHHHHHHHHHHHH-TTTTTHHHHHHHHHHHHHHHHHHHHHHHHHHT-